Protein AF-A0A160T8P2-F1 (afdb_monomer_lite)

pLDDT: mean 81.12, std 12.44, range [42.16, 95.81]

Sequence (82 aa):
MATGRLRLKRGVFGQMQVNRHQLSQSGRVSYPTVVKYAEAEEVDNFSGPVLYTMLSLGLGMSDAEIADMRLGDLFEVEGVSE

Secondary structure (DSSP, 8-state):
---PEEEEPTTTTTT-SS-HHHHHHHTT--HHHHHHHHH-S--S---HHHHHHIIIIIS---HHHHHT--HHHHEEEE----

Organism: NCBI:txid1806508

Structure (mmCIF, N/CA/C/O backbone):
data_AF-A0A160T8P2-F1
#
_entry.id   AF-A0A160T8P2-F1
#
loop_
_atom_site.group_PDB
_atom_site.id
_atom_site.type_symbol
_atom_site.label_atom_id
_atom_site.label_alt_id
_atom_site.label_comp_id
_atom_site.label_asym_id
_atom_site.label_entity_id
_atom_site.label_seq_id
_atom_site.pdbx_PDB_ins_code
_atom_site.Cartn_x
_atom_site.Cartn_y
_atom_site.Cartn_z
_atom_site.occupancy
_atom_site.B_iso_or_equiv
_atom_site.auth_seq_id
_atom_site.auth_comp_id
_atom_site.auth_asym_id
_atom_site.auth_atom_id
_atom_site.pdbx_PDB_model_num
ATOM 1 N N . MET A 1 1 ? 16.877 -17.435 -17.777 1.00 42.16 1 MET A N 1
ATOM 2 C CA . MET A 1 1 ? 15.807 -17.389 -16.755 1.00 42.16 1 MET A CA 1
ATOM 3 C C . MET A 1 1 ? 15.252 -15.980 -16.783 1.00 42.16 1 MET A C 1
ATOM 5 O O . MET A 1 1 ? 16.039 -15.065 -16.612 1.00 42.16 1 MET A O 1
ATOM 9 N N . ALA A 1 2 ? 13.966 -15.783 -17.075 1.00 45.72 2 ALA A N 1
ATOM 10 C CA . ALA A 1 2 ? 13.390 -14.441 -17.059 1.00 45.72 2 ALA A CA 1
ATOM 11 C C . ALA A 1 2 ? 13.229 -13.988 -15.600 1.00 45.72 2 ALA A C 1
ATOM 13 O O . ALA A 1 2 ? 12.289 -14.390 -14.919 1.00 45.72 2 ALA A O 1
ATOM 14 N N . THR A 1 3 ? 14.179 -13.206 -15.097 1.00 55.19 3 THR A N 1
ATOM 15 C CA . THR A 1 3 ? 14.058 -12.514 -13.810 1.00 55.19 3 THR A CA 1
ATOM 16 C C . THR A 1 3 ? 13.321 -11.201 -14.049 1.00 55.19 3 THR A C 1
ATOM 18 O O . THR A 1 3 ? 13.947 -10.167 -14.259 1.00 55.19 3 THR A O 1
ATOM 21 N N . GLY A 1 4 ? 11.989 -11.252 -14.092 1.00 63.16 4 GLY A N 1
ATOM 22 C CA . GLY A 1 4 ? 11.169 -10.040 -14.090 1.00 63.16 4 GLY A CA 1
ATOM 23 C C . GLY A 1 4 ? 11.156 -9.425 -12.692 1.00 63.16 4 GLY A C 1
ATOM 24 O O . GLY A 1 4 ? 10.956 -10.147 -11.713 1.00 63.16 4 GLY A O 1
ATOM 25 N N . ARG A 1 5 ? 11.376 -8.113 -12.589 1.00 69.75 5 ARG A N 1
ATOM 26 C CA . ARG A 1 5 ? 11.138 -7.364 -11.346 1.00 69.75 5 ARG A CA 1
ATOM 27 C C . ARG A 1 5 ? 9.736 -6.767 -11.394 1.00 69.75 5 ARG A C 1
ATOM 29 O O . ARG A 1 5 ? 9.286 -6.332 -12.450 1.00 69.75 5 ARG A O 1
ATOM 36 N N . LEU A 1 6 ? 9.030 -6.789 -10.267 1.00 75.25 6 LEU A N 1
ATOM 37 C CA . LEU A 1 6 ? 7.752 -6.096 -10.127 1.00 75.25 6 LEU A CA 1
ATOM 38 C C . LEU A 1 6 ? 8.019 -4.720 -9.533 1.00 75.25 6 LEU A C 1
ATOM 40 O O . LEU A 1 6 ? 8.621 -4.617 -8.467 1.00 75.25 6 LEU A O 1
ATOM 44 N N . ARG A 1 7 ? 7.543 -3.680 -10.207 1.00 77.69 7 ARG A N 1
ATOM 45 C CA . ARG A 1 7 ? 7.594 -2.301 -9.728 1.00 77.69 7 ARG A CA 1
ATOM 46 C C . ARG A 1 7 ? 6.187 -1.816 -9.444 1.00 77.69 7 ARG A C 1
ATOM 48 O O . ARG A 1 7 ? 5.259 -2.172 -10.159 1.00 77.69 7 ARG A O 1
ATOM 55 N N . LEU A 1 8 ? 6.003 -1.009 -8.406 1.00 80.25 8 LEU A N 1
ATOM 56 C CA . LEU A 1 8 ? 4.728 -0.332 -8.189 1.00 80.25 8 LEU A CA 1
ATOM 57 C C . LEU A 1 8 ? 4.502 0.704 -9.287 1.00 80.25 8 LEU A C 1
ATOM 59 O O . LEU A 1 8 ? 5.402 1.480 -9.603 1.00 80.25 8 LEU A O 1
ATOM 63 N N . LYS A 1 9 ? 3.292 0.747 -9.846 1.00 82.94 9 LYS A N 1
ATOM 64 C CA . LYS A 1 9 ? 2.957 1.771 -10.834 1.00 82.94 9 LYS A CA 1
ATOM 65 C C . LYS A 1 9 ? 3.108 3.154 -10.213 1.00 82.94 9 LYS A C 1
ATOM 67 O O . LYS A 1 9 ? 2.597 3.439 -9.123 1.00 82.94 9 LYS A O 1
ATOM 72 N N . ARG A 1 10 ? 3.772 4.040 -10.950 1.00 77.75 10 ARG A N 1
ATOM 73 C CA . ARG A 1 10 ? 4.000 5.417 -10.515 1.00 77.75 10 ARG A CA 1
ATOM 74 C C . ARG A 1 10 ? 2.670 6.104 -10.209 1.00 77.75 10 ARG A C 1
ATOM 76 O O . ARG A 1 10 ? 1.766 6.129 -11.039 1.00 77.75 10 ARG A O 1
ATOM 83 N N . GLY A 1 11 ? 2.565 6.690 -9.020 1.00 76.31 11 GLY A N 1
ATOM 84 C CA . GLY A 1 11 ? 1.381 7.450 -8.626 1.00 76.31 11 GLY A CA 1
ATOM 85 C C . GLY A 1 11 ? 0.174 6.612 -8.195 1.00 76.31 11 GLY A C 1
ATOM 86 O O . GLY A 1 11 ? -0.876 7.208 -7.972 1.00 76.31 11 GLY A O 1
ATOM 87 N N . VAL A 1 12 ? 0.306 5.291 -7.989 1.00 82.31 12 VAL A N 1
ATOM 88 C CA . VAL A 1 12 ? -0.757 4.452 -7.383 1.00 82.31 12 VAL A CA 1
ATOM 89 C C . VAL A 1 12 ? -1.283 5.046 -6.075 1.00 82.31 12 VAL A C 1
ATOM 91 O O . VAL A 1 12 ? -2.485 5.056 -5.836 1.00 82.31 12 VAL A O 1
ATOM 94 N N . PHE A 1 13 ? -0.398 5.626 -5.262 1.00 83.56 13 PHE A N 1
ATOM 95 C CA . PHE A 1 13 ? -0.761 6.320 -4.023 1.00 83.56 13 PHE A CA 1
ATOM 96 C C . PHE A 1 13 ? -0.767 7.853 -4.166 1.00 83.56 13 PHE A C 1
ATOM 98 O O . PHE A 1 13 ? -0.786 8.577 -3.175 1.00 83.56 13 PHE A O 1
ATOM 105 N N . GLY A 1 14 ? -0.747 8.380 -5.393 1.00 75.75 14 GLY A N 1
ATOM 106 C CA . GLY A 1 14 ? -0.759 9.823 -5.656 1.00 75.75 14 GLY A CA 1
ATOM 107 C C . GLY A 1 14 ? -2.095 10.495 -5.324 1.00 75.75 14 GLY A C 1
ATOM 108 O O . GLY A 1 14 ? -2.128 11.698 -5.089 1.00 75.75 14 GLY A O 1
ATOM 109 N N . GLN A 1 15 ? -3.181 9.718 -5.267 1.00 75.81 15 GLN A N 1
ATOM 110 C CA . GLN A 1 15 ? -4.546 10.184 -4.994 1.00 75.81 15 GLN A CA 1
ATOM 111 C C . GLN A 1 15 ? -5.079 9.684 -3.640 1.00 75.81 15 GLN A C 1
ATOM 113 O O . GLN A 1 15 ? -6.259 9.369 -3.513 1.00 75.81 15 GLN A O 1
ATOM 118 N N . MET A 1 16 ? -4.217 9.576 -2.622 1.00 82.44 16 MET A N 1
ATOM 119 C CA . MET A 1 16 ? -4.668 9.183 -1.281 1.00 82.44 16 MET A CA 1
ATOM 120 C C . MET A 1 16 ? -5.766 10.122 -0.763 1.00 82.44 16 MET A C 1
ATOM 122 O O . MET A 1 16 ? -5.617 11.344 -0.790 1.00 82.44 16 MET A O 1
ATOM 126 N N . GLN A 1 17 ? -6.855 9.534 -0.264 1.00 80.56 17 GLN A N 1
ATOM 127 C CA . GLN A 1 17 ? -8.000 10.257 0.296 1.00 80.56 17 GLN A CA 1
ATOM 128 C C . GLN A 1 17 ? -7.674 10.876 1.660 1.00 80.56 17 GLN A C 1
ATOM 130 O O . GLN A 1 17 ? -8.265 11.877 2.062 1.00 80.56 17 GLN A O 1
ATOM 135 N N . VAL A 1 18 ? -6.721 10.278 2.375 1.00 81.19 18 VAL A N 1
ATOM 136 C CA . VAL A 1 18 ? -6.233 10.743 3.674 1.00 81.19 18 VAL A CA 1
ATOM 137 C C . VAL A 1 18 ? -4.791 11.208 3.561 1.00 81.19 18 VAL A C 1
ATOM 139 O O . VAL A 1 18 ? -3.998 10.688 2.772 1.00 81.19 18 VAL A O 1
ATOM 142 N N . ASN A 1 19 ? -4.412 12.184 4.385 1.00 84.81 19 ASN A N 1
ATOM 143 C CA . ASN A 1 19 ? -3.020 12.606 4.410 1.00 84.81 19 ASN A CA 1
ATOM 144 C C . ASN A 1 19 ? -2.133 11.533 5.077 1.00 84.81 19 ASN A C 1
ATOM 146 O O . ASN A 1 19 ? -2.570 10.743 5.918 1.00 84.81 19 ASN A O 1
ATOM 150 N N . ARG A 1 20 ? -0.845 11.523 4.723 1.00 86.50 20 ARG A N 1
ATOM 151 C CA . ARG A 1 20 ? 0.127 10.511 5.182 1.00 86.50 20 ARG A CA 1
ATOM 152 C C . ARG A 1 20 ? 0.261 10.444 6.705 1.00 86.50 20 ARG A C 1
ATOM 154 O O . ARG A 1 20 ? 0.520 9.378 7.262 1.00 86.50 20 ARG A O 1
ATOM 161 N N . HIS A 1 21 ? 0.081 11.574 7.390 1.00 87.19 21 HIS A N 1
ATOM 162 C CA . HIS A 1 21 ? 0.146 11.618 8.846 1.00 87.19 21 HIS A CA 1
ATOM 163 C C . HIS A 1 21 ? -1.053 10.903 9.482 1.00 87.19 21 HIS A C 1
ATOM 165 O O . HIS A 1 21 ? -0.860 10.060 10.358 1.00 87.19 21 HIS A O 1
ATOM 171 N N . GLN A 1 22 ? -2.268 11.156 8.996 1.00 85.88 22 GLN A N 1
ATOM 172 C CA . GLN A 1 22 ? -3.475 10.445 9.421 1.00 85.88 22 GLN A CA 1
ATOM 173 C C . GLN A 1 22 ? -3.351 8.943 9.164 1.00 85.88 22 GLN A C 1
ATOM 175 O O . GLN A 1 22 ? -3.652 8.145 10.048 1.00 85.88 22 GLN A O 1
ATOM 180 N N . LEU A 1 23 ? -2.819 8.556 8.002 1.00 88.06 23 LEU A N 1
ATOM 181 C CA . LEU A 1 23 ? -2.599 7.153 7.663 1.00 88.06 23 LEU A CA 1
ATOM 182 C C . LEU A 1 23 ? -1.640 6.458 8.639 1.00 88.06 23 LEU A C 1
ATOM 184 O O . LEU A 1 23 ? -1.892 5.327 9.049 1.00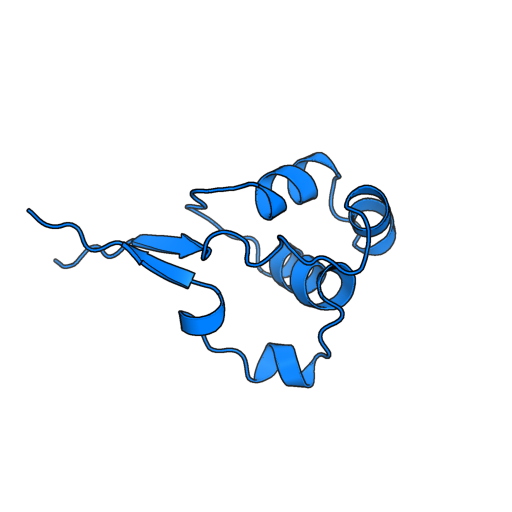 88.06 23 LEU A O 1
ATOM 188 N N . SER A 1 24 ? -0.580 7.149 9.074 1.00 90.69 24 SER A N 1
ATOM 189 C CA . SER A 1 24 ? 0.352 6.602 10.069 1.00 90.69 24 SER A CA 1
ATOM 190 C C . SER A 1 24 ? -0.301 6.354 11.437 1.00 90.69 24 SER A C 1
ATOM 192 O O . SER A 1 24 ? -0.039 5.339 12.080 1.00 90.69 24 SER A O 1
ATOM 194 N N . GLN A 1 25 ? -1.196 7.253 11.861 1.00 89.81 25 GLN A N 1
ATOM 195 C CA . GLN A 1 25 ? -1.895 7.161 13.145 1.00 89.81 25 GLN A CA 1
ATOM 196 C C . GLN A 1 25 ? -2.972 6.071 13.116 1.00 89.81 25 GLN A C 1
ATOM 198 O O . GLN A 1 25 ? -2.979 5.181 13.966 1.00 89.81 25 GLN A O 1
ATOM 203 N N . SER A 1 26 ? -3.846 6.101 12.109 1.00 87.56 26 SER A N 1
ATOM 204 C CA . SER A 1 26 ? -4.967 5.163 11.990 1.00 87.56 26 SER A CA 1
ATOM 205 C C . SER A 1 26 ? -4.512 3.756 11.606 1.00 87.56 26 SER A C 1
ATOM 207 O O . SER A 1 26 ? -5.010 2.771 12.143 1.00 87.56 26 SER A O 1
ATOM 209 N N . GLY A 1 27 ? -3.540 3.654 10.700 1.00 81.94 27 GLY A N 1
ATOM 210 C CA . GLY A 1 27 ? -3.066 2.385 10.157 1.00 81.94 27 GLY A CA 1
ATOM 211 C C . GLY A 1 27 ? -2.062 1.644 11.034 1.00 81.94 27 GLY A C 1
ATOM 212 O O . GLY A 1 27 ? -1.656 0.542 10.676 1.00 81.94 27 GLY A O 1
ATOM 213 N N . ARG A 1 28 ? -1.627 2.240 12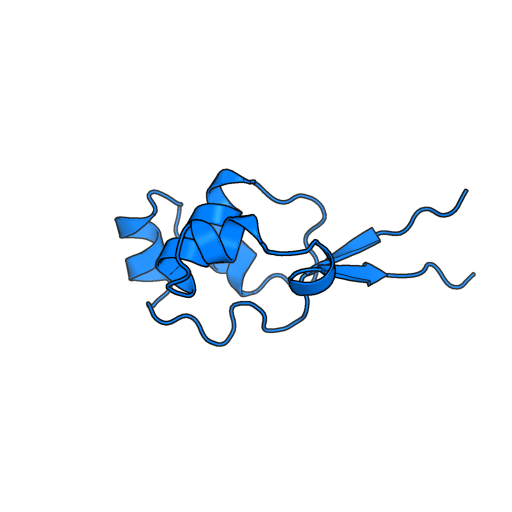.157 1.00 86.75 28 ARG A N 1
ATOM 214 C CA . ARG A 1 28 ? -0.534 1.724 13.007 1.00 86.75 28 ARG A CA 1
ATOM 215 C C . ARG A 1 28 ? 0.746 1.414 12.215 1.00 86.75 28 ARG A C 1
ATOM 217 O O . ARG A 1 28 ? 1.509 0.517 12.567 1.00 86.75 28 ARG A O 1
ATOM 224 N N . VAL A 1 29 ? 0.983 2.168 11.144 1.00 87.88 29 VAL A N 1
ATOM 225 C CA . VAL A 1 29 ? 2.183 2.082 10.309 1.00 87.88 29 VAL A CA 1
ATOM 226 C C . VAL A 1 29 ? 3.041 3.302 10.605 1.00 87.88 29 VAL A C 1
ATOM 228 O O . VAL A 1 29 ? 2.536 4.419 10.673 1.00 87.88 29 VAL A O 1
ATOM 231 N N . SER A 1 30 ? 4.350 3.116 10.781 1.00 90.19 30 SER A N 1
ATOM 232 C CA . SER A 1 30 ? 5.230 4.251 11.067 1.00 90.19 30 SER A CA 1
ATOM 233 C C . SER A 1 30 ? 5.170 5.287 9.937 1.00 90.19 30 SER A C 1
ATOM 235 O O . SER A 1 30 ? 5.123 4.931 8.757 1.00 90.19 30 SER A O 1
ATOM 237 N N . TYR A 1 31 ? 5.199 6.576 10.281 1.00 88.88 31 TYR A N 1
ATOM 238 C CA . TYR A 1 31 ? 5.189 7.646 9.281 1.00 88.88 31 TYR A CA 1
ATOM 239 C C . TYR A 1 31 ? 6.313 7.505 8.232 1.00 88.88 31 TYR A C 1
ATOM 241 O O . TYR A 1 31 ? 6.008 7.602 7.042 1.00 88.88 31 TYR A O 1
ATOM 249 N N . PRO A 1 32 ? 7.571 7.172 8.599 1.00 89.25 32 PRO A N 1
ATOM 250 C CA . PRO A 1 32 ? 8.615 6.890 7.611 1.00 89.25 32 PRO A CA 1
ATOM 251 C C . PRO A 1 32 ? 8.259 5.751 6.648 1.00 89.25 32 PRO A C 1
ATOM 253 O O . PRO A 1 32 ? 8.567 5.832 5.462 1.00 89.25 32 PRO A O 1
ATOM 256 N N . THR A 1 33 ? 7.584 4.702 7.129 1.00 87.75 33 THR A N 1
ATOM 257 C CA . THR A 1 33 ? 7.116 3.600 6.276 1.00 87.75 33 THR A CA 1
ATOM 258 C C . THR A 1 33 ? 6.048 4.073 5.294 1.00 87.75 33 THR A C 1
ATOM 260 O O . THR A 1 33 ? 6.137 3.741 4.116 1.00 87.75 33 THR A O 1
ATOM 263 N N . VAL A 1 34 ? 5.082 4.880 5.748 1.00 87.94 34 VAL A N 1
ATOM 264 C CA . VAL A 1 34 ? 4.054 5.463 4.869 1.00 87.94 34 VAL A CA 1
ATOM 265 C C . VAL A 1 34 ? 4.694 6.314 3.774 1.00 87.94 34 VAL A C 1
ATOM 267 O O . VAL A 1 34 ? 4.366 6.144 2.605 1.00 87.94 34 VAL A O 1
ATOM 270 N N . VAL A 1 35 ? 5.632 7.198 4.132 1.00 87.12 35 VAL A N 1
ATOM 271 C CA . VAL A 1 35 ? 6.337 8.053 3.162 1.00 87.12 35 VAL A CA 1
ATOM 272 C C . VAL A 1 35 ? 7.122 7.207 2.166 1.00 87.12 35 VAL A C 1
ATOM 274 O O . VAL A 1 35 ? 6.941 7.377 0.964 1.00 87.12 35 VAL A O 1
ATOM 277 N N . LYS A 1 36 ? 7.907 6.234 2.655 1.00 84.19 36 LYS A N 1
ATOM 278 C CA . LYS A 1 36 ? 8.652 5.303 1.801 1.00 84.19 36 LYS A CA 1
ATOM 279 C C . LYS A 1 36 ? 7.734 4.645 0.775 1.00 84.19 36 LYS A C 1
ATOM 281 O O . LYS A 1 36 ? 8.106 4.554 -0.378 1.00 84.19 36 LYS A O 1
ATOM 286 N N . TYR A 1 37 ? 6.555 4.185 1.177 1.00 81.88 37 TYR A N 1
ATOM 287 C CA . TYR A 1 37 ? 5.658 3.437 0.295 1.00 81.88 37 TYR A CA 1
ATOM 288 C C . TYR A 1 37 ? 4.868 4.346 -0.655 1.00 81.88 37 TYR A C 1
ATOM 290 O O . TYR A 1 37 ? 4.624 3.971 -1.797 1.00 81.88 37 TYR A O 1
ATOM 298 N N . ALA A 1 38 ? 4.483 5.539 -0.201 1.00 82.25 38 ALA A N 1
ATOM 299 C CA . ALA A 1 38 ? 3.762 6.512 -1.015 1.00 82.25 38 ALA A CA 1
ATOM 300 C C . ALA A 1 38 ? 4.637 7.149 -2.107 1.00 82.25 38 ALA A C 1
ATOM 302 O O . ALA A 1 38 ? 4.109 7.584 -3.128 1.00 82.25 38 ALA A O 1
ATOM 303 N N . GLU A 1 39 ? 5.947 7.245 -1.868 1.00 80.12 39 GLU A N 1
ATOM 304 C CA . GLU A 1 39 ? 6.904 7.925 -2.751 1.00 80.12 39 GLU A CA 1
ATOM 305 C C . GLU A 1 39 ? 7.909 6.983 -3.415 1.00 80.12 39 GLU A C 1
ATOM 307 O O . GLU A 1 39 ? 8.715 7.441 -4.220 1.00 80.12 39 GLU A O 1
ATOM 312 N N . ALA A 1 40 ? 7.897 5.687 -3.092 1.00 71.62 40 ALA A N 1
ATOM 313 C CA . ALA A 1 40 ? 8.838 4.759 -3.696 1.00 71.62 40 ALA A CA 1
ATOM 314 C C . ALA A 1 40 ? 8.594 4.632 -5.198 1.00 71.62 40 ALA A C 1
ATOM 316 O O . ALA A 1 40 ? 7.514 4.247 -5.646 1.00 71.62 40 ALA A O 1
ATOM 317 N N . GLU A 1 41 ? 9.646 4.909 -5.959 1.00 66.81 41 GLU A N 1
ATOM 318 C CA . GLU A 1 41 ? 9.700 4.626 -7.390 1.00 66.81 41 GLU A CA 1
ATOM 319 C C . GLU A 1 41 ? 10.036 3.149 -7.632 1.00 66.81 41 GLU A C 1
ATOM 321 O O . GLU A 1 41 ? 9.489 2.536 -8.542 1.00 66.81 41 GLU A O 1
ATOM 326 N N . GLU A 1 42 ? 10.849 2.552 -6.757 1.00 65.31 42 GLU A N 1
ATOM 327 C CA . GLU A 1 42 ? 11.210 1.136 -6.777 1.00 65.31 42 GLU A CA 1
ATOM 328 C C . GLU A 1 42 ? 10.983 0.527 -5.388 1.00 65.31 42 GLU A C 1
ATOM 330 O O . GLU A 1 42 ? 11.458 1.044 -4.371 1.00 65.31 42 GLU A O 1
ATOM 335 N N . VAL A 1 43 ? 10.227 -0.573 -5.326 1.00 64.62 43 VAL A N 1
ATOM 336 C CA . VAL A 1 43 ? 10.025 -1.333 -4.089 1.00 64.62 43 VAL A CA 1
ATOM 337 C C . VAL A 1 43 ? 10.377 -2.788 -4.337 1.00 64.62 43 VAL A C 1
ATOM 339 O O . VAL A 1 43 ? 9.557 -3.542 -4.847 1.00 64.62 43 VAL A O 1
ATOM 342 N N . ASP A 1 44 ? 11.576 -3.193 -3.919 1.00 65.88 44 ASP A N 1
ATOM 343 C CA . ASP A 1 44 ? 12.019 -4.588 -4.045 1.00 65.88 44 ASP A CA 1
ATOM 344 C C . ASP A 1 44 ? 11.158 -5.549 -3.218 1.00 65.88 44 ASP A C 1
ATOM 346 O O . ASP A 1 44 ? 10.906 -6.681 -3.617 1.00 65.88 44 ASP A O 1
ATOM 350 N N . ASN A 1 45 ? 10.718 -5.095 -2.039 1.00 68.25 45 ASN A N 1
ATOM 351 C CA . ASN A 1 45 ? 9.987 -5.899 -1.067 1.00 68.25 45 ASN A CA 1
ATOM 352 C C . ASN A 1 45 ? 8.840 -5.098 -0.459 1.00 68.25 45 ASN A C 1
ATOM 354 O O . ASN A 1 45 ? 9.053 -4.026 0.121 1.00 68.25 45 ASN A O 1
ATOM 358 N N . PHE A 1 46 ? 7.637 -5.661 -0.531 1.00 74.38 46 PHE A N 1
ATOM 359 C CA . PHE A 1 46 ? 6.425 -5.035 -0.024 1.00 74.38 46 PHE A CA 1
ATOM 360 C C . PHE A 1 46 ? 5.848 -5.819 1.158 1.00 74.38 46 PHE A C 1
ATOM 362 O O . PHE A 1 46 ? 5.683 -7.035 1.098 1.00 74.38 46 PHE A O 1
ATOM 369 N N . SER A 1 47 ? 5.520 -5.121 2.246 1.00 84.94 47 SER A N 1
ATOM 370 C CA . SER A 1 47 ? 4.825 -5.718 3.388 1.00 84.94 47 SER A CA 1
ATOM 371 C C . SER A 1 47 ? 3.322 -5.769 3.118 1.00 84.94 47 SER A C 1
ATOM 373 O O . SER A 1 47 ? 2.689 -4.723 2.975 1.00 84.94 47 SER A O 1
ATOM 375 N N . GLY A 1 48 ? 2.742 -6.972 3.078 1.00 86.56 48 GLY A N 1
ATOM 376 C CA . GLY A 1 48 ? 1.303 -7.182 2.860 1.00 86.56 48 GLY A CA 1
ATOM 377 C C . GLY A 1 48 ? 0.403 -6.379 3.813 1.00 86.56 48 GLY A C 1
ATOM 378 O O . GLY A 1 48 ? -0.490 -5.685 3.335 1.00 86.56 48 GLY A O 1
ATOM 379 N N . PRO A 1 49 ? 0.660 -6.371 5.136 1.00 90.19 49 PRO A N 1
ATOM 380 C CA . PRO A 1 49 ? -0.088 -5.530 6.072 1.00 90.19 49 PRO A CA 1
ATOM 381 C C . PRO A 1 49 ? 0.001 -4.033 5.761 1.00 90.19 49 PRO A C 1
ATOM 383 O O . PRO A 1 49 ? -0.996 -3.324 5.853 1.00 90.19 49 PRO A O 1
ATOM 386 N N . VAL A 1 50 ? 1.178 -3.542 5.355 1.00 89.25 50 VAL A N 1
ATOM 387 C CA . VAL A 1 50 ? 1.331 -2.133 4.965 1.00 89.25 50 VAL A CA 1
ATOM 388 C C . VAL A 1 50 ? 0.554 -1.857 3.678 1.00 89.25 50 VAL A C 1
ATOM 390 O O . VAL A 1 50 ? -0.118 -0.836 3.606 1.00 89.25 50 VAL A O 1
ATOM 393 N N . LEU A 1 51 ? 0.580 -2.769 2.698 1.00 88.25 51 LEU A N 1
ATOM 394 C CA . LEU A 1 51 ? -0.205 -2.646 1.461 1.00 88.25 51 LEU 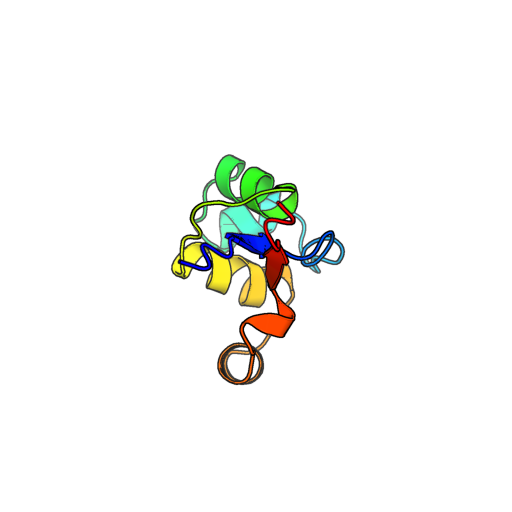A CA 1
ATOM 395 C C . LEU A 1 51 ? -1.681 -2.530 1.751 1.00 88.25 51 LEU A C 1
ATOM 397 O O . LEU A 1 51 ? -2.320 -1.583 1.313 1.00 88.25 51 LEU A O 1
ATOM 401 N N . TYR A 1 52 ? -2.194 -3.467 2.537 1.00 91.56 52 TYR A N 1
ATOM 402 C CA . TYR A 1 52 ? -3.591 -3.492 2.906 1.00 91.56 52 TYR A CA 1
ATOM 403 C C . TYR A 1 52 ? -4.000 -2.189 3.603 1.00 91.56 52 TYR A C 1
ATOM 405 O O . TYR A 1 52 ? -5.003 -1.592 3.227 1.00 91.56 52 TYR A O 1
ATOM 413 N N . THR A 1 53 ? -3.192 -1.677 4.536 1.00 91.44 53 THR A N 1
ATOM 414 C CA . THR A 1 53 ? -3.422 -0.368 5.170 1.00 91.44 53 THR A CA 1
ATOM 415 C C . THR A 1 53 ? -3.424 0.784 4.160 1.00 91.44 53 THR A C 1
ATOM 417 O O . THR A 1 53 ? -4.293 1.652 4.217 1.00 91.44 53 THR A O 1
ATOM 420 N N . MET A 1 54 ? -2.469 0.812 3.227 1.00 90.00 54 MET A N 1
ATOM 421 C CA . MET A 1 54 ? -2.382 1.859 2.202 1.00 90.00 54 MET A CA 1
ATOM 422 C C . MET A 1 54 ? -3.588 1.825 1.248 1.00 90.00 54 MET A C 1
ATOM 424 O O . MET A 1 54 ? -4.077 2.879 0.858 1.00 90.00 54 MET A O 1
ATOM 428 N N . LEU A 1 55 ? -4.096 0.641 0.900 1.00 91.75 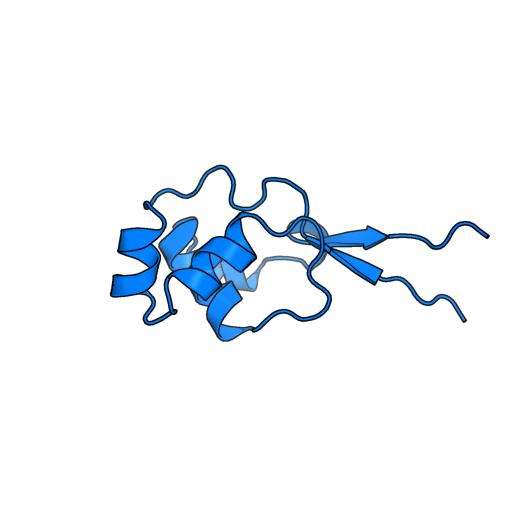55 LEU A N 1
ATOM 429 C CA . LEU A 1 55 ? -5.268 0.482 0.033 1.00 91.75 55 LEU A CA 1
ATOM 430 C C . LEU A 1 55 ? -6.571 0.811 0.774 1.00 91.75 55 LEU A C 1
ATOM 432 O O . LEU A 1 55 ? -7.351 1.643 0.317 1.00 91.75 55 LEU A O 1
ATOM 436 N N . SER A 1 56 ? -6.780 0.209 1.944 1.00 93.88 56 SER A N 1
ATOM 437 C CA . SER A 1 56 ? -8.026 0.357 2.705 1.00 93.88 56 SER A CA 1
ATOM 438 C C . SER A 1 56 ? -8.193 1.758 3.281 1.00 93.88 56 SER A C 1
ATOM 440 O O . SER A 1 56 ? -9.198 2.419 3.046 1.00 93.88 56 SER A O 1
ATOM 442 N N . LEU A 1 57 ? -7.192 2.251 4.010 1.00 91.56 57 LEU A N 1
ATOM 443 C CA . LEU A 1 57 ? -7.271 3.547 4.680 1.00 91.56 57 LEU A CA 1
ATOM 444 C C . LEU A 1 57 ? -6.740 4.677 3.801 1.00 91.56 57 LEU A C 1
ATOM 446 O O . LEU A 1 57 ? -7.276 5.779 3.844 1.00 91.56 57 LEU A O 1
ATOM 450 N N . GLY A 1 58 ? -5.685 4.422 3.023 1.00 89.50 58 GLY A N 1
ATOM 451 C CA . GLY A 1 58 ? -5.066 5.434 2.163 1.00 89.50 58 GLY A CA 1
ATOM 452 C C . GLY A 1 58 ? -5.914 5.764 0.936 1.00 89.50 58 GLY A C 1
ATOM 453 O O . GLY A 1 58 ? -6.151 6.940 0.656 1.00 89.50 58 GLY A O 1
ATOM 454 N N . LEU A 1 59 ? -6.384 4.740 0.218 1.00 90.06 59 LEU A N 1
ATOM 455 C CA . LEU A 1 59 ? -7.209 4.888 -0.988 1.00 90.06 59 LEU A CA 1
ATOM 456 C C . LEU A 1 59 ? -8.711 4.720 -0.732 1.00 90.06 59 LEU A C 1
ATOM 458 O O . LEU A 1 59 ? -9.494 4.971 -1.644 1.00 90.06 59 LEU A O 1
ATOM 462 N N . GLY A 1 60 ? -9.120 4.345 0.484 1.00 91.62 60 GLY A N 1
ATOM 463 C CA . GLY A 1 60 ? -10.531 4.179 0.839 1.00 91.62 60 GLY A CA 1
ATOM 464 C C . GLY A 1 60 ? -11.182 2.940 0.221 1.00 91.62 60 GLY A C 1
ATOM 465 O O . GLY A 1 60 ? -12.402 2.916 0.081 1.00 91.62 60 GLY A O 1
ATOM 466 N N . MET A 1 61 ? -10.390 1.945 -0.191 1.00 93.12 61 MET A N 1
ATOM 467 C CA . MET A 1 61 ? -10.906 0.734 -0.830 1.00 93.12 61 MET A CA 1
ATOM 468 C C . MET A 1 61 ? -11.553 -0.197 0.196 1.00 93.12 61 MET A C 1
ATOM 470 O O . MET A 1 61 ? -11.040 -0.396 1.299 1.00 93.12 61 MET A O 1
ATOM 474 N N . SER A 1 62 ? -12.664 -0.810 -0.186 1.00 95.12 62 SER A N 1
ATOM 475 C CA . SER A 1 62 ? -13.304 -1.865 0.593 1.00 95.12 62 SER A CA 1
ATOM 476 C C . SER A 1 62 ? -12.538 -3.188 0.502 1.00 95.12 62 SER A C 1
ATOM 478 O O . SER A 1 62 ? -11.804 -3.446 -0.452 1.00 95.12 62 SER A O 1
ATOM 480 N N . ASP A 1 63 ? -12.769 -4.082 1.465 1.00 94.44 63 ASP A N 1
ATOM 481 C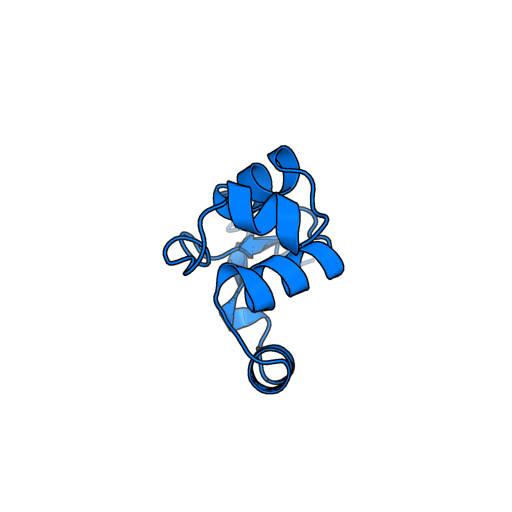 CA . ASP A 1 63 ? -12.173 -5.425 1.462 1.00 94.44 63 ASP A CA 1
ATOM 482 C C . ASP A 1 63 ? -12.515 -6.224 0.201 1.00 94.44 63 ASP A C 1
ATOM 484 O O . ASP A 1 63 ? -11.683 -6.980 -0.295 1.00 94.44 63 ASP A O 1
ATOM 488 N N . ALA A 1 64 ? -13.725 -6.040 -0.335 1.00 95.81 64 ALA A N 1
ATOM 489 C CA . ALA A 1 64 ? -14.164 -6.696 -1.561 1.00 95.81 64 ALA A CA 1
ATOM 490 C C . ALA A 1 64 ? -13.392 -6.183 -2.785 1.00 95.81 64 ALA A C 1
ATOM 492 O O . ALA A 1 64 ? -12.946 -6.986 -3.600 1.00 95.81 64 ALA A O 1
ATOM 493 N N . GLU A 1 65 ? -13.189 -4.866 -2.886 1.00 94.25 65 GLU A N 1
ATOM 494 C CA . GLU A 1 65 ? -12.380 -4.273 -3.957 1.00 94.25 65 GLU A CA 1
ATOM 495 C C . GLU A 1 65 ? -10.927 -4.732 -3.867 1.00 94.25 65 GLU A C 1
ATOM 497 O O . GLU A 1 65 ? -10.347 -5.087 -4.886 1.00 94.25 65 GLU A O 1
ATOM 502 N N . ILE A 1 66 ? -10.356 -4.779 -2.656 1.00 93.06 66 ILE A N 1
ATOM 503 C CA . ILE A 1 66 ? -8.985 -5.256 -2.428 1.00 93.06 66 ILE A CA 1
ATOM 504 C C . ILE A 1 66 ? -8.850 -6.739 -2.805 1.00 93.06 66 ILE A C 1
ATOM 506 O O . ILE A 1 66 ? -7.853 -7.129 -3.411 1.00 93.06 66 ILE A O 1
ATOM 510 N N . ALA A 1 67 ? -9.840 -7.567 -2.465 1.00 92.38 67 ALA A N 1
ATOM 511 C CA . ALA A 1 67 ? -9.828 -8.995 -2.770 1.00 92.38 67 ALA A CA 1
ATOM 512 C C . ALA A 1 67 ? -9.924 -9.298 -4.276 1.00 92.38 67 ALA A C 1
ATOM 514 O O . ALA A 1 67 ? -9.388 -10.314 -4.716 1.00 92.38 67 ALA A O 1
ATOM 515 N N . ASP A 1 68 ? -10.578 -8.431 -5.053 1.00 94.94 68 ASP A N 1
ATOM 516 C CA . ASP A 1 68 ? -10.702 -8.575 -6.511 1.00 94.94 68 ASP A CA 1
ATOM 517 C C . ASP A 1 68 ? -9.511 -7.966 -7.282 1.00 94.94 68 ASP A C 1
ATOM 519 O O . ASP A 1 68 ? -9.403 -8.117 -8.502 1.00 94.94 68 ASP A O 1
ATOM 523 N N . MET A 1 69 ? -8.573 -7.303 -6.588 1.00 90.69 69 MET A N 1
ATOM 524 C CA . MET A 1 69 ? -7.407 -6.696 -7.231 1.00 90.69 69 MET A CA 1
ATOM 525 C C . MET A 1 69 ? -6.480 -7.737 -7.847 1.00 90.69 69 MET A C 1
ATOM 527 O O . MET A 1 69 ? -6.090 -8.736 -7.234 1.00 90.69 69 MET A O 1
ATOM 531 N N . ARG A 1 70 ? -6.006 -7.429 -9.049 1.00 89.25 70 ARG A N 1
ATOM 532 C CA . ARG A 1 70 ? -4.952 -8.182 -9.719 1.00 89.25 70 ARG A CA 1
ATOM 533 C C . ARG A 1 70 ? -3.604 -7.546 -9.426 1.00 89.25 70 ARG A C 1
ATOM 535 O O . ARG A 1 70 ? -3.473 -6.332 -9.286 1.00 89.25 70 ARG A O 1
ATOM 542 N N . LEU A 1 71 ? -2.550 -8.364 -9.448 1.00 83.00 71 LEU A N 1
ATOM 543 C CA . LEU A 1 71 ? -1.172 -7.866 -9.341 1.00 83.00 71 LEU A CA 1
ATOM 544 C C . LEU A 1 71 ? -0.878 -6.767 -10.374 1.00 83.00 71 LEU A C 1
ATOM 546 O O . LEU A 1 71 ? -0.243 -5.774 -10.040 1.00 83.00 71 LEU A O 1
ATOM 550 N N . GLY A 1 72 ? -1.395 -6.908 -11.597 1.00 84.25 72 GLY A N 1
ATOM 551 C CA . GLY A 1 72 ? -1.222 -5.926 -12.669 1.00 84.25 72 GLY A CA 1
ATOM 552 C C . GLY A 1 72 ? -1.940 -4.592 -12.452 1.00 84.25 72 GLY A C 1
ATOM 553 O O . GLY A 1 72 ? -1.686 -3.654 -13.203 1.00 84.25 72 GLY A O 1
ATOM 554 N N . ASP A 1 73 ? -2.820 -4.470 -11.456 1.00 86.56 73 ASP A N 1
ATOM 555 C CA . ASP A 1 73 ? -3.476 -3.200 -11.130 1.00 86.56 73 ASP A CA 1
ATOM 556 C C . ASP A 1 73 ? -2.523 -2.287 -10.357 1.00 86.56 73 ASP A C 1
ATOM 558 O O . ASP A 1 73 ? -2.450 -1.090 -10.643 1.00 86.56 73 ASP A O 1
ATOM 562 N N . LEU A 1 74 ? -1.723 -2.879 -9.466 1.00 84.94 74 LEU A N 1
ATOM 563 C CA . LEU A 1 74 ? -0.775 -2.197 -8.582 1.00 84.94 74 LEU A CA 1
ATOM 564 C C . LEU A 1 74 ? 0.649 -2.170 -9.127 1.00 84.94 74 LEU A C 1
ATOM 566 O O . LEU A 1 74 ? 1.374 -1.198 -8.910 1.00 84.94 74 LEU A O 1
ATOM 570 N N . PHE A 1 75 ? 1.047 -3.235 -9.817 1.00 83.88 75 PHE A N 1
ATOM 571 C CA . PHE A 1 75 ? 2.418 -3.460 -10.237 1.00 83.88 75 PHE A CA 1
ATOM 572 C C . PHE A 1 75 ? 2.541 -3.515 -11.760 1.00 83.88 75 PHE A C 1
ATOM 574 O O . PHE A 1 75 ? 1.629 -3.930 -12.475 1.00 83.88 75 PHE A O 1
ATOM 581 N N . GLU A 1 76 ? 3.702 -3.113 -12.253 1.00 82.50 76 GLU A N 1
ATOM 582 C CA . GLU A 1 76 ? 4.164 -3.305 -13.621 1.00 82.50 76 GLU A CA 1
ATOM 583 C C . GLU A 1 76 ? 5.414 -4.191 -13.622 1.00 82.50 76 GLU A C 1
ATOM 585 O O . GLU A 1 76 ? 6.161 -4.245 -12.644 1.00 82.50 76 GLU A O 1
ATOM 590 N N . VAL A 1 77 ? 5.616 -4.936 -14.708 1.00 77.25 77 VAL A N 1
ATOM 591 C CA . VAL A 1 77 ? 6.780 -5.813 -14.858 1.00 77.25 77 VAL A CA 1
ATOM 592 C C . VAL A 1 77 ? 7.891 -5.013 -15.523 1.00 77.25 77 VAL A C 1
ATOM 594 O O . VAL A 1 77 ? 7.754 -4.612 -16.679 1.00 77.25 77 VAL A O 1
ATOM 597 N N . GLU A 1 78 ? 9.005 -4.818 -14.825 1.00 68.69 78 GLU A N 1
ATOM 598 C CA . GLU A 1 78 ? 10.242 -4.380 -15.459 1.00 68.69 78 GLU A CA 1
ATOM 599 C C . GLU A 1 78 ? 10.867 -5.575 -16.181 1.00 68.69 78 GLU A C 1
ATOM 601 O O . GLU A 1 78 ? 11.338 -6.542 -15.569 1.00 68.69 78 GLU A O 1
ATOM 606 N N . GLY A 1 79 ? 10.823 -5.529 -17.511 1.00 58.97 79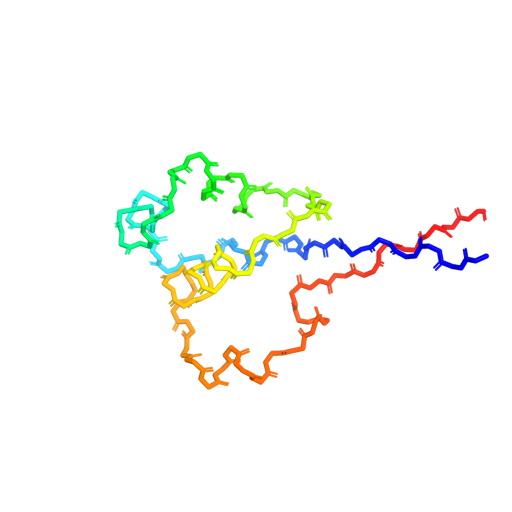 GLY A N 1
ATOM 607 C CA . GLY A 1 79 ? 11.568 -6.451 -18.353 1.00 58.97 79 GLY A CA 1
ATOM 608 C C . GLY A 1 79 ? 13.043 -6.067 -18.365 1.00 58.97 79 GLY A C 1
ATOM 609 O O . GLY A 1 79 ? 13.383 -4.935 -18.701 1.00 58.97 79 GLY A O 1
ATOM 610 N N . VAL A 1 80 ? 13.927 -7.018 -18.057 1.00 54.25 80 VAL A N 1
ATOM 611 C CA . VAL A 1 80 ? 15.343 -6.892 -18.416 1.00 54.25 80 VAL A CA 1
ATOM 612 C C . VAL A 1 80 ? 15.411 -7.038 -19.935 1.00 54.25 80 VAL A C 1
ATOM 614 O O . VAL A 1 80 ? 15.271 -8.140 -20.459 1.00 54.25 80 VAL A O 1
ATOM 617 N N . SER A 1 81 ? 15.526 -5.916 -20.644 1.00 46.69 81 SER A N 1
ATOM 618 C CA . SER A 1 81 ? 15.981 -5.940 -22.034 1.00 46.69 81 SER A CA 1
ATOM 619 C C . SER A 1 81 ? 17.501 -6.067 -21.975 1.00 46.69 81 SER A C 1
ATOM 621 O O . SER A 1 81 ? 18.167 -5.107 -21.593 1.00 46.69 81 SER A O 1
ATOM 623 N N . GLU A 1 82 ? 18.019 -7.270 -22.232 1.00 45.59 82 GLU A N 1
ATOM 624 C CA . GLU A 1 82 ? 19.431 -7.455 -22.601 1.00 45.59 82 GLU A CA 1
ATOM 625 C C . GLU A 1 82 ? 19.689 -6.903 -24.008 1.00 45.59 82 GLU A C 1
ATOM 627 O O . GLU A 1 82 ? 18.811 -7.091 -24.886 1.00 45.59 82 GLU A O 1
#

Foldseek 3Di:
DFPWAKWFPPCPLVPFPDDLVVLCVVLVNHSVRSCCVSPPRGDRDDDPSVVCSCVCRGVVDDPVRVVPDDSVVTIDIDGPDD

Radius of gyration: 13.42 Å; chains: 1; bounding box: 34×30×36 Å